Protein AF-A0A7S3VVX5-F1 (afdb_monomer_lite)

Secondary structure (DSSP, 8-state):
-HHHHHHHHHHHH-GGGHHHHHHHHHHHHHSGGGGSHHHHHHHHHHHHHHHHHH-STTS-HHHHHHHHHHHHHHHHHHHHHHHHHHHTTTPPP-------PPP----------------------------

Structure (mmCIF, N/CA/C/O backbone):
data_AF-A0A7S3VVX5-F1
#
_entry.id   AF-A0A7S3VVX5-F1
#
loop_
_atom_site.group_PDB
_atom_site.id
_atom_site.type_symbol
_atom_site.label_atom_id
_atom_site.label_alt_id
_atom_site.label_comp_id
_atom_site.label_asym_id
_atom_site.label_entity_id
_atom_site.label_seq_id
_atom_site.pdbx_PDB_ins_code
_atom_site.Cartn_x
_atom_site.Cartn_y
_atom_site.Cartn_z
_atom_site.occupancy
_atom_site.B_iso_or_equiv
_atom_site.auth_seq_id
_atom_site.auth_comp_id
_atom_site.auth_asym_id
_atom_site.auth_atom_id
_atom_site.pdbx_PDB_model_num
ATOM 1 N N . PHE A 1 1 ? -12.509 -5.146 -10.632 1.00 70.12 1 PHE A N 1
ATOM 2 C CA . PHE A 1 1 ? -12.604 -3.831 -9.954 1.00 70.12 1 PHE A CA 1
ATOM 3 C C . PHE A 1 1 ? -13.658 -3.789 -8.854 1.00 70.12 1 PHE A C 1
ATOM 5 O O . PHE A 1 1 ? -13.437 -3.077 -7.886 1.00 70.12 1 PHE A O 1
ATOM 12 N N . GLU A 1 2 ? -14.766 -4.537 -8.941 1.00 78.38 2 GLU A N 1
ATOM 13 C CA . GLU A 1 2 ? -15.773 -4.565 -7.861 1.00 78.38 2 GLU A CA 1
ATOM 14 C C . GLU A 1 2 ? -15.201 -5.004 -6.506 1.00 78.38 2 GLU A C 1
ATOM 16 O O . GLU A 1 2 ? -15.537 -4.410 -5.486 1.00 78.38 2 GLU A O 1
ATOM 21 N N . LEU A 1 3 ? -14.243 -5.940 -6.510 1.00 78.75 3 LEU A N 1
ATOM 22 C CA . LEU A 1 3 ? -13.526 -6.373 -5.306 1.00 78.75 3 LEU A CA 1
ATOM 23 C C . LEU A 1 3 ? -12.854 -5.196 -4.568 1.00 78.75 3 LEU A C 1
ATOM 25 O O . LEU A 1 3 ? -13.065 -5.008 -3.376 1.00 78.75 3 LEU A O 1
ATOM 29 N N . LEU A 1 4 ? -12.127 -4.336 -5.295 1.00 77.69 4 LEU A N 1
ATOM 30 C CA . LEU A 1 4 ? -11.460 -3.150 -4.736 1.00 77.69 4 LEU A CA 1
ATOM 31 C C . LEU A 1 4 ? -12.441 -2.097 -4.209 1.00 77.69 4 LEU A C 1
ATOM 33 O O . LEU A 1 4 ? -12.073 -1.300 -3.351 1.00 77.69 4 LEU A O 1
ATOM 37 N N . ARG A 1 5 ? -13.679 -2.084 -4.712 1.00 82.00 5 ARG A N 1
ATOM 38 C CA . ARG A 1 5 ? -14.737 -1.195 -4.223 1.00 82.00 5 ARG A CA 1
ATOM 39 C C . ARG A 1 5 ? -15.406 -1.739 -2.958 1.00 82.00 5 ARG A C 1
ATOM 41 O O . ARG A 1 5 ? -15.820 -0.942 -2.123 1.00 82.00 5 ARG A O 1
ATOM 48 N N . ALA A 1 6 ? -15.506 -3.059 -2.813 1.00 84.19 6 ALA A N 1
ATOM 49 C CA . ALA A 1 6 ? -16.124 -3.711 -1.658 1.00 84.19 6 ALA A CA 1
ATOM 50 C C . ALA A 1 6 ? -15.162 -3.870 -0.465 1.00 84.19 6 ALA A C 1
ATOM 52 O O . ALA A 1 6 ? -15.584 -3.737 0.685 1.00 84.19 6 ALA A O 1
ATOM 53 N N . CYS A 1 7 ? -13.869 -4.105 -0.722 1.00 82.94 7 CYS A N 1
ATOM 54 C CA . CYS A 1 7 ? -12.852 -4.290 0.319 1.00 82.94 7 CYS A CA 1
ATOM 55 C C . CYS A 1 7 ? -12.782 -3.152 1.355 1.00 82.94 7 CYS A C 1
ATOM 57 O O . CYS A 1 7 ? -12.679 -3.471 2.535 1.00 82.94 7 CYS A O 1
ATOM 59 N N . PRO A 1 8 ? -12.875 -1.854 0.997 1.00 81.69 8 PRO A N 1
ATOM 60 C CA . PRO A 1 8 ? -12.819 -0.772 1.979 1.00 81.69 8 PRO A CA 1
ATOM 61 C C . PRO A 1 8 ? -13.991 -0.810 2.961 1.00 81.69 8 PRO A C 1
ATOM 63 O O . PRO A 1 8 ? -13.783 -0.747 4.168 1.00 81.69 8 PRO A O 1
ATOM 66 N N . SER A 1 9 ? -15.214 -1.001 2.458 1.00 85.69 9 SER A N 1
ATOM 67 C CA . SER A 1 9 ? -16.402 -1.119 3.310 1.00 85.69 9 SER A CA 1
ATOM 68 C C . SER A 1 9 ? -16.317 -2.333 4.232 1.00 85.69 9 SER A C 1
ATOM 70 O O . SER A 1 9 ? -16.707 -2.250 5.396 1.00 85.69 9 SER A O 1
ATOM 72 N N . ARG A 1 10 ? -15.775 -3.455 3.741 1.00 88.88 10 ARG A N 1
ATOM 73 C CA . ARG A 1 10 ? -15.601 -4.681 4.529 1.00 88.88 10 ARG A CA 1
ATOM 74 C C . ARG A 1 10 ? -14.496 -4.546 5.585 1.00 88.88 10 ARG A C 1
ATOM 76 O O . ARG A 1 10 ? -14.709 -4.937 6.726 1.00 88.88 10 ARG A O 1
ATOM 83 N N . TYR A 1 11 ? -13.384 -3.895 5.243 1.00 85.19 11 TYR A N 1
ATOM 84 C CA . TYR A 1 11 ? -12.276 -3.584 6.153 1.00 85.19 11 TYR A CA 1
ATOM 85 C C . TYR A 1 11 ? -12.716 -2.727 7.354 1.00 85.19 11 TYR A C 1
ATOM 87 O O . TYR A 1 11 ? -12.257 -2.934 8.481 1.00 85.19 11 TYR A O 1
ATOM 95 N N . GLU A 1 12 ? -13.619 -1.768 7.124 1.00 84.69 12 GLU A N 1
ATOM 96 C CA . GLU A 1 12 ? -14.169 -0.923 8.190 1.00 84.69 12 GLU A CA 1
ATOM 97 C C . GLU A 1 12 ? -15.196 -1.663 9.054 1.00 84.69 12 GLU A C 1
ATOM 99 O O . GLU A 1 12 ? -15.153 -1.552 10.278 1.00 84.69 12 GLU A O 1
ATOM 104 N N . SER A 1 13 ? -16.092 -2.434 8.432 1.00 92.69 13 SER A N 1
ATOM 105 C CA . SER A 1 13 ? -17.201 -3.110 9.124 1.00 92.69 13 SER A CA 1
ATOM 106 C C . SER A 1 13 ? -16.807 -4.404 9.844 1.00 92.69 13 SER A C 1
ATOM 108 O O . SER A 1 13 ? -17.486 -4.784 10.795 1.00 92.69 13 SER A O 1
ATOM 110 N N . HIS A 1 14 ? -15.721 -5.072 9.438 1.00 92.81 14 HIS A N 1
ATOM 111 C CA . HIS A 1 14 ? -15.322 -6.381 9.969 1.00 92.81 14 HIS A CA 1
ATOM 112 C C . HIS A 1 14 ? -13.864 -6.365 10.467 1.00 92.81 14 HIS A C 1
ATOM 114 O O . HIS A 1 14 ? -12.951 -6.758 9.737 1.00 92.81 14 HIS A O 1
ATOM 120 N N . PRO A 1 15 ? -13.606 -5.965 11.731 1.00 88.62 15 PRO A N 1
ATOM 121 C CA . PRO A 1 15 ? -12.249 -5.860 12.279 1.00 88.62 15 PRO A CA 1
ATOM 122 C C . PRO A 1 15 ? -11.449 -7.166 12.216 1.00 88.62 15 PRO A C 1
ATOM 124 O O . PRO A 1 15 ? -10.254 -7.139 11.935 1.00 88.62 15 PRO A O 1
ATOM 127 N N . ARG A 1 16 ? -12.120 -8.309 12.419 1.00 92.44 16 ARG A N 1
ATOM 128 C CA . ARG A 1 16 ? -11.508 -9.649 12.368 1.00 92.44 16 ARG A CA 1
ATOM 129 C C . ARG A 1 16 ? -11.001 -10.028 10.975 1.00 92.44 16 ARG A C 1
ATOM 131 O O . ARG A 1 16 ? -10.096 -10.840 10.853 1.00 92.44 16 ARG A O 1
ATOM 138 N N . GLU A 1 17 ? -11.552 -9.421 9.926 1.00 89.94 17 GLU A N 1
ATOM 139 C CA . GLU A 1 17 ? -11.191 -9.710 8.534 1.00 89.94 17 GLU A CA 1
ATOM 140 C C . GLU A 1 17 ? -10.194 -8.695 7.952 1.00 89.94 17 GLU A C 1
ATOM 142 O O . GLU A 1 17 ? -9.880 -8.748 6.761 1.00 89.94 17 GLU A O 1
ATOM 147 N N . ARG A 1 18 ? -9.673 -7.761 8.761 1.00 85.19 18 ARG A N 1
ATOM 148 C CA . ARG A 1 18 ? -8.772 -6.701 8.279 1.00 85.19 18 ARG A CA 1
ATOM 149 C C . ARG A 1 18 ? -7.522 -7.248 7.606 1.00 85.19 18 ARG A C 1
ATOM 151 O O . ARG A 1 18 ? -7.160 -6.742 6.548 1.00 85.19 18 ARG A O 1
ATOM 158 N N . ASN A 1 19 ? -6.917 -8.298 8.159 1.00 80.50 19 ASN A N 1
ATOM 159 C CA . ASN A 1 19 ? -5.720 -8.925 7.590 1.00 80.50 19 ASN A CA 1
ATOM 160 C C . ASN A 1 19 ? -6.007 -9.553 6.218 1.00 80.50 19 ASN A C 1
ATOM 162 O O . ASN A 1 19 ? -5.243 -9.358 5.275 1.00 80.50 19 ASN A O 1
ATOM 166 N N . VAL A 1 20 ? -7.154 -10.224 6.073 1.00 84.75 20 VAL A N 1
ATOM 167 C CA . VAL A 1 20 ? -7.593 -10.813 4.797 1.00 84.75 20 VAL A CA 1
ATOM 168 C C . VAL A 1 20 ? -7.868 -9.713 3.772 1.00 84.75 20 VAL A C 1
ATOM 170 O O . VAL A 1 20 ? -7.338 -9.755 2.664 1.00 84.75 20 VAL A O 1
ATOM 173 N N . CYS A 1 21 ? -8.613 -8.674 4.156 1.00 84.75 21 CYS A N 1
ATOM 174 C CA . CYS A 1 21 ? -8.888 -7.529 3.289 1.00 84.75 21 CYS A CA 1
ATOM 175 C C . CYS A 1 21 ? -7.593 -6.823 2.856 1.00 84.75 21 CYS A C 1
ATOM 177 O O . CYS A 1 21 ? -7.437 -6.503 1.678 1.00 84.75 21 CYS A O 1
ATOM 179 N N . ALA A 1 22 ? -6.651 -6.618 3.781 1.00 80.69 22 ALA A N 1
ATOM 180 C CA . ALA A 1 22 ? -5.349 -6.024 3.497 1.00 80.69 22 ALA A CA 1
ATOM 181 C C . ALA A 1 22 ? -4.546 -6.884 2.511 1.00 80.69 22 ALA A C 1
ATOM 183 O O . ALA A 1 22 ? -4.012 -6.345 1.545 1.00 80.69 22 ALA A O 1
ATOM 184 N N . SER A 1 23 ? -4.532 -8.210 2.694 1.00 79.12 23 SER A N 1
ATOM 185 C CA . SER A 1 23 ? -3.863 -9.144 1.780 1.00 79.12 23 SER A CA 1
ATOM 186 C C . SER A 1 23 ? -4.434 -9.071 0.360 1.00 79.12 23 SER A C 1
ATOM 188 O O . SER A 1 23 ? -3.676 -8.968 -0.598 1.00 79.12 23 SER A O 1
ATOM 190 N N . TRP A 1 24 ? -5.760 -8.994 0.210 1.00 82.06 24 TRP A N 1
ATOM 191 C CA . TRP A 1 24 ? -6.414 -8.872 -1.096 1.00 82.06 24 TRP A CA 1
ATOM 192 C C . TRP A 1 24 ? -6.169 -7.519 -1.752 1.00 82.06 24 TRP A C 1
ATOM 194 O O . TRP A 1 24 ? -5.997 -7.444 -2.966 1.00 82.06 24 TRP A O 1
ATOM 204 N N . ILE A 1 25 ? -6.143 -6.442 -0.964 1.00 79.81 25 ILE A N 1
ATOM 205 C CA . ILE A 1 25 ? -5.778 -5.111 -1.454 1.00 79.81 25 ILE A CA 1
ATOM 206 C C . ILE A 1 25 ? -4.329 -5.124 -1.948 1.00 79.81 25 ILE A C 1
ATOM 208 O O . ILE A 1 25 ? -4.071 -4.622 -3.036 1.00 79.81 25 ILE A O 1
ATOM 212 N N . MET A 1 26 ? -3.405 -5.726 -1.195 1.00 77.38 26 MET A N 1
ATOM 213 C CA . MET A 1 26 ? -1.998 -5.860 -1.583 1.00 77.38 26 MET A CA 1
ATOM 214 C C . MET A 1 26 ? -1.829 -6.730 -2.830 1.00 77.38 26 MET A C 1
ATOM 216 O O . MET A 1 26 ? -1.121 -6.334 -3.744 1.00 77.38 26 MET A O 1
ATOM 220 N N . GLN A 1 27 ? -2.532 -7.855 -2.928 1.00 79.31 27 GLN A N 1
ATOM 221 C CA . GLN A 1 27 ? -2.475 -8.734 -4.096 1.00 79.31 27 GLN A CA 1
ATOM 222 C C . GLN A 1 27 ? -3.045 -8.053 -5.350 1.00 79.31 27 GLN A C 1
ATOM 224 O O . GLN A 1 27 ? -2.445 -8.103 -6.420 1.00 79.31 27 GLN A O 1
ATOM 229 N N . ALA A 1 28 ? -4.148 -7.312 -5.207 1.00 75.56 28 ALA A N 1
ATOM 230 C CA . ALA A 1 28 ? -4.703 -6.492 -6.283 1.00 75.56 28 ALA A CA 1
ATOM 231 C C . ALA A 1 28 ? -3.819 -5.284 -6.651 1.00 75.56 28 ALA A C 1
ATOM 233 O O . ALA A 1 28 ? -3.995 -4.701 -7.724 1.00 75.56 28 ALA A O 1
ATOM 234 N N . LEU A 1 29 ? -2.916 -4.875 -5.752 1.00 72.81 29 LEU A N 1
ATOM 235 C CA . LEU A 1 29 ? -1.902 -3.853 -6.000 1.00 72.81 29 LEU A CA 1
ATOM 236 C C . LEU A 1 29 ? -0.631 -4.428 -6.657 1.00 72.81 29 LEU A C 1
ATOM 238 O O . LEU A 1 29 ? 0.056 -3.722 -7.391 1.00 72.81 29 LEU A O 1
ATOM 242 N N . ASP A 1 30 ? -0.295 -5.678 -6.364 1.00 74.38 30 ASP A N 1
ATOM 243 C CA . ASP A 1 30 ? 0.910 -6.334 -6.874 1.00 74.38 30 ASP A CA 1
ATOM 244 C C . ASP A 1 30 ? 0.725 -6.807 -8.322 1.00 74.38 30 ASP A C 1
ATOM 246 O O . ASP A 1 30 ? 1.631 -6.698 -9.152 1.00 74.38 30 ASP A O 1
ATOM 250 N N . GLU A 1 31 ? -0.494 -7.218 -8.685 1.00 76.50 31 GLU A N 1
ATOM 251 C CA . GLU A 1 31 ? -0.859 -7.345 -10.091 1.00 76.50 31 GLU A CA 1
ATOM 252 C C . GLU A 1 31 ? -0.749 -5.960 -10.758 1.00 76.50 31 GLU A C 1
ATOM 254 O O . GLU A 1 31 ? -1.407 -5.007 -10.339 1.00 76.50 31 GLU A O 1
ATOM 259 N N . ASP A 1 32 ? 0.096 -5.853 -11.798 1.00 59.41 32 ASP A N 1
ATOM 260 C CA . ASP A 1 32 ? 0.646 -4.661 -12.503 1.00 59.41 32 ASP A CA 1
ATOM 261 C C . ASP A 1 32 ? -0.386 -3.611 -13.011 1.00 59.41 32 ASP A C 1
ATOM 263 O O . ASP A 1 32 ? -0.109 -2.660 -13.747 1.00 59.41 32 ASP A O 1
ATOM 267 N N . HIS A 1 33 ? -1.640 -3.749 -12.609 1.00 60.88 33 HIS A N 1
ATOM 268 C CA . HIS A 1 33 ? -2.753 -2.844 -12.821 1.00 60.88 33 HIS A CA 1
ATOM 269 C C . HIS A 1 33 ? -2.660 -1.53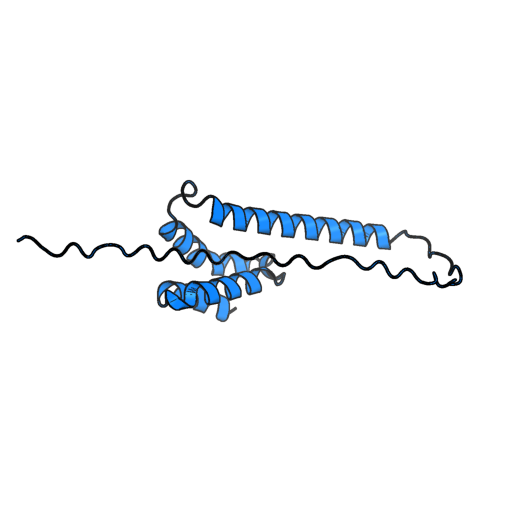7 -12.023 1.00 60.88 33 HIS A C 1
ATOM 271 O O . HIS A 1 33 ? -3.352 -0.582 -12.380 1.00 60.88 33 HIS A O 1
ATOM 277 N N . VAL A 1 34 ? -1.781 -1.412 -11.024 1.00 57.34 34 VAL A N 1
ATOM 278 C CA . VAL A 1 34 ? -1.611 -0.163 -10.244 1.00 57.34 34 VAL A CA 1
ATOM 279 C C . VAL A 1 34 ? -1.075 0.996 -11.068 1.00 57.34 34 VAL A C 1
ATOM 281 O O . VAL A 1 34 ? -1.361 2.161 -10.771 1.00 57.34 34 VAL A O 1
ATOM 284 N N . ARG A 1 35 ? -0.365 0.701 -12.161 1.00 59.69 35 ARG A N 1
ATOM 285 C CA . ARG A 1 35 ? 0.048 1.725 -13.127 1.00 59.69 35 ARG A CA 1
ATOM 286 C C . ARG A 1 35 ? -1.144 2.343 -13.863 1.00 59.69 35 ARG A C 1
ATOM 288 O O . ARG A 1 35 ? -1.016 3.433 -14.415 1.00 59.69 35 ARG A O 1
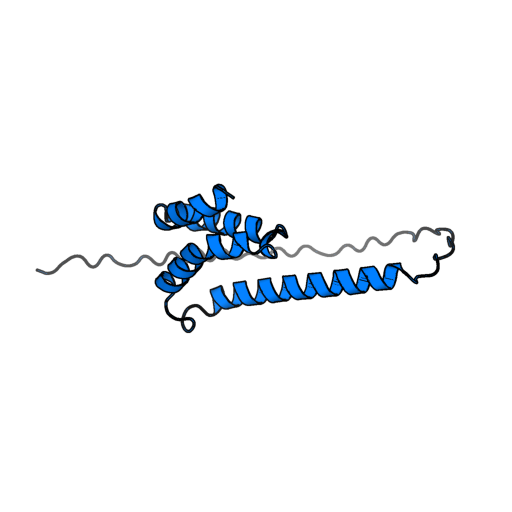ATOM 295 N N . ARG A 1 36 ? -2.323 1.705 -13.846 1.00 66.38 36 ARG A N 1
ATOM 296 C CA . ARG A 1 36 ? -3.537 2.248 -14.460 1.00 66.38 36 ARG A CA 1
ATOM 297 C C . ARG A 1 36 ? -4.217 3.234 -13.503 1.00 66.38 36 ARG A C 1
ATOM 299 O O . ARG A 1 36 ? -4.709 2.881 -12.432 1.00 66.38 36 ARG A O 1
ATOM 306 N N . THR A 1 37 ? -4.340 4.480 -13.958 1.00 64.31 37 THR A N 1
ATOM 307 C CA . THR A 1 37 ? -5.028 5.612 -13.307 1.00 64.31 37 THR A CA 1
ATOM 308 C C . THR A 1 37 ? -6.388 5.296 -12.642 1.00 64.31 37 THR A C 1
ATOM 310 O O . THR A 1 37 ? -6.666 5.882 -11.590 1.00 64.31 37 THR A O 1
ATOM 313 N N . PRO A 1 38 ? -7.242 4.379 -13.155 1.00 75.31 38 PRO A N 1
ATOM 314 C CA . PRO A 1 38 ? -8.518 4.040 -12.520 1.00 75.31 38 PRO A CA 1
ATOM 315 C C . PRO A 1 38 ? -8.371 3.407 -11.130 1.00 75.31 38 PRO A C 1
ATOM 317 O O . PRO A 1 38 ? -9.175 3.702 -10.245 1.00 75.31 38 PRO A O 1
ATOM 320 N N . VAL A 1 39 ? -7.336 2.585 -10.913 1.00 70.44 39 VAL A N 1
ATOM 321 C CA . VAL A 1 39 ? -7.113 1.860 -9.648 1.00 70.44 39 VAL A CA 1
ATOM 322 C C . VAL A 1 39 ? -6.810 2.843 -8.519 1.00 70.44 39 VAL A C 1
ATOM 324 O O . VAL A 1 39 ? -7.436 2.800 -7.461 1.00 70.44 39 VAL A O 1
ATOM 327 N N . ARG A 1 40 ? -5.929 3.819 -8.777 1.00 69.62 40 ARG A N 1
ATOM 328 C CA . ARG A 1 40 ? -5.583 4.876 -7.811 1.00 69.62 40 ARG A CA 1
ATOM 329 C C . ARG A 1 40 ? -6.801 5.672 -7.348 1.00 69.62 40 ARG A C 1
ATOM 331 O O . ARG A 1 40 ? -6.899 6.013 -6.171 1.00 69.62 40 ARG A O 1
ATOM 338 N N . LYS A 1 41 ? -7.738 5.968 -8.256 1.00 77.25 41 LYS A N 1
ATOM 339 C CA . LYS A 1 41 ? -8.957 6.715 -7.911 1.00 77.25 41 LYS A CA 1
ATOM 340 C C . LYS A 1 41 ? -9.867 5.904 -6.984 1.00 77.25 41 LYS A C 1
ATOM 342 O O . LYS A 1 41 ? -10.457 6.488 -6.081 1.00 77.25 41 LYS A O 1
ATOM 347 N N . GLN A 1 42 ? -9.943 4.587 -7.178 1.00 77.25 42 GLN A N 1
ATOM 348 C CA . GLN A 1 42 ? -10.757 3.703 -6.338 1.00 77.25 42 GLN A CA 1
ATOM 349 C C . GLN A 1 42 ? -10.123 3.387 -4.980 1.00 77.25 42 GLN A C 1
ATOM 351 O O . GLN A 1 42 ? -10.852 3.173 -4.021 1.00 77.25 42 GLN A O 1
ATOM 356 N N . LEU A 1 43 ? -8.794 3.420 -4.868 1.00 73.38 43 LEU A N 1
ATOM 357 C CA . LEU A 1 43 ? -8.084 3.201 -3.600 1.00 73.38 43 LEU A CA 1
ATOM 358 C C . LEU A 1 43 ? -8.024 4.434 -2.696 1.00 73.38 43 LEU A C 1
ATOM 360 O O . LEU A 1 43 ? -7.755 4.318 -1.504 1.00 73.38 43 LEU A O 1
ATOM 364 N N . ARG A 1 44 ? -8.275 5.625 -3.242 1.00 77.44 44 ARG A N 1
ATOM 365 C CA . ARG A 1 44 ? -8.213 6.892 -2.499 1.00 77.44 44 ARG A CA 1
ATOM 366 C C . ARG A 1 44 ? -9.049 6.905 -1.205 1.00 77.44 44 ARG A C 1
ATOM 368 O O . ARG A 1 44 ? -8.517 7.362 -0.198 1.00 77.44 44 ARG A O 1
ATOM 375 N N . PRO A 1 45 ? -10.305 6.410 -1.190 1.00 78.12 45 PRO A N 1
ATOM 376 C CA . PRO A 1 45 ? -11.122 6.354 0.023 1.00 78.12 45 PRO A CA 1
ATOM 377 C C . PRO A 1 45 ? -10.523 5.440 1.094 1.00 78.12 45 PRO A C 1
ATOM 379 O O . PRO A 1 45 ? -10.483 5.814 2.259 1.00 78.12 45 PRO A O 1
ATOM 382 N N . LEU A 1 46 ? -9.994 4.282 0.691 1.00 75.19 46 LEU A N 1
ATOM 383 C CA . LEU A 1 46 ? -9.332 3.346 1.598 1.00 75.19 46 LEU A CA 1
ATOM 384 C C . LEU A 1 46 ? -8.075 3.965 2.213 1.00 75.19 46 LEU A C 1
ATOM 386 O O . LEU A 1 46 ? -7.885 3.906 3.422 1.00 75.19 46 LEU A O 1
ATOM 390 N N . LEU A 1 47 ? -7.231 4.591 1.388 1.00 75.25 47 LEU A N 1
ATOM 391 C CA . LEU A 1 47 ? -6.035 5.279 1.870 1.00 75.25 47 LEU A CA 1
ATOM 392 C C . LEU A 1 47 ? -6.403 6.405 2.842 1.00 75.25 47 LEU A C 1
ATOM 394 O O . LEU A 1 47 ? -5.767 6.527 3.879 1.00 75.25 47 LEU A O 1
ATOM 398 N N . ALA A 1 48 ? -7.458 7.174 2.559 1.00 76.69 48 ALA A N 1
ATOM 399 C CA . ALA A 1 48 ? -7.948 8.210 3.466 1.00 76.69 48 ALA A CA 1
ATOM 400 C C . ALA A 1 48 ? -8.461 7.633 4.798 1.00 76.69 48 ALA A C 1
ATOM 402 O O . ALA A 1 48 ? -8.153 8.181 5.857 1.00 76.69 48 ALA A O 1
ATOM 403 N N . ALA A 1 49 ? -9.197 6.518 4.763 1.00 75.12 49 ALA A N 1
ATOM 404 C CA . ALA A 1 49 ? -9.657 5.818 5.960 1.00 75.12 49 ALA A CA 1
ATOM 405 C C . ALA A 1 49 ? -8.481 5.307 6.804 1.00 75.12 49 ALA A C 1
ATOM 407 O O . ALA A 1 49 ? -8.448 5.531 8.014 1.00 75.12 49 ALA A O 1
ATOM 408 N N . LEU A 1 50 ? -7.476 4.705 6.160 1.00 70.81 50 LEU A N 1
ATOM 409 C CA . LEU A 1 50 ? -6.243 4.255 6.807 1.00 70.81 50 LEU A CA 1
ATOM 410 C C . LEU A 1 50 ? -5.452 5.425 7.395 1.00 70.81 50 LEU A C 1
ATOM 412 O O . LEU A 1 50 ? -5.026 5.339 8.538 1.00 70.81 50 LEU A O 1
ATOM 416 N N . THR A 1 51 ? -5.305 6.541 6.676 1.00 70.81 51 THR A N 1
ATOM 417 C CA . THR A 1 51 ? -4.652 7.752 7.202 1.00 70.81 51 THR A CA 1
ATOM 418 C C . THR A 1 51 ? -5.399 8.323 8.408 1.00 70.81 51 THR A C 1
ATOM 420 O O . THR A 1 51 ? -4.771 8.760 9.366 1.00 70.81 51 THR A O 1
ATOM 423 N N . ARG A 1 52 ? -6.738 8.300 8.408 1.00 76.38 52 ARG A N 1
ATOM 424 C CA . ARG A 1 52 ? -7.531 8.754 9.560 1.00 76.38 52 ARG A CA 1
ATOM 425 C C . ARG A 1 52 ? -7.376 7.819 10.762 1.00 76.38 52 ARG A C 1
ATOM 427 O O . ARG A 1 52 ? -7.277 8.302 11.882 1.00 76.38 52 ARG A O 1
ATOM 434 N N . ALA A 1 53 ? -7.352 6.507 10.528 1.00 71.12 53 ALA A N 1
ATOM 435 C CA . ALA A 1 53 ? -7.231 5.498 11.578 1.00 71.12 53 ALA A CA 1
ATOM 436 C C . ALA A 1 53 ? -5.818 5.427 12.181 1.00 71.12 53 ALA A C 1
ATOM 438 O O . ALA A 1 53 ? -5.671 5.303 13.390 1.00 71.12 53 ALA A O 1
ATOM 439 N N . LEU A 1 54 ? -4.783 5.529 11.345 1.00 66.19 54 LEU A N 1
ATOM 440 C CA . LEU A 1 54 ? -3.373 5.451 11.746 1.00 66.19 54 LEU A CA 1
ATOM 441 C C . LEU A 1 54 ? -2.809 6.797 12.226 1.00 66.19 54 LEU A C 1
ATOM 443 O O . LEU A 1 54 ? -1.652 6.873 12.644 1.00 66.19 54 LEU A O 1
ATOM 447 N N . GLY A 1 55 ? -3.623 7.853 12.165 1.00 66.31 55 GLY A N 1
ATOM 448 C CA . GLY A 1 55 ? -3.230 9.210 12.504 1.00 66.31 55 GLY A CA 1
ATOM 449 C C . GLY A 1 55 ? -2.258 9.833 11.492 1.00 66.31 55 GLY A C 1
ATOM 450 O O . GLY A 1 55 ? -1.928 9.241 10.460 1.00 66.31 55 GLY A O 1
ATOM 451 N N . PRO A 1 56 ? -1.791 11.063 11.768 1.00 64.69 56 PRO A N 1
ATOM 452 C CA . PRO A 1 56 ? -0.799 11.734 10.941 1.00 64.69 56 PRO A CA 1
ATOM 453 C C . PRO A 1 56 ? 0.448 10.853 10.759 1.00 64.69 56 PRO A C 1
ATOM 455 O O . PRO A 1 56 ? 0.799 10.113 11.683 1.00 64.69 56 PRO A O 1
ATOM 458 N N . PRO A 1 57 ? 1.163 10.972 9.624 1.00 57.41 57 PRO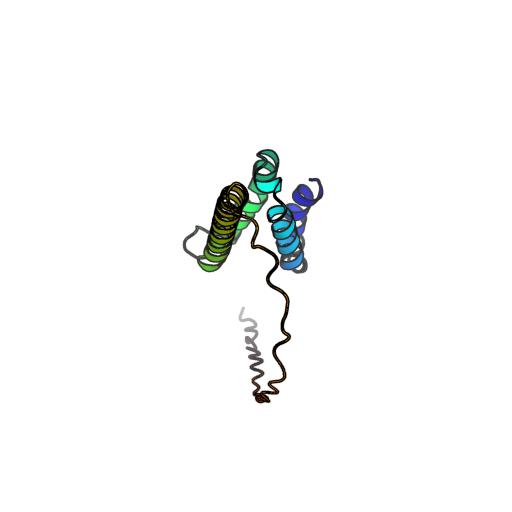 A N 1
ATOM 459 C CA . PRO A 1 57 ? 2.286 10.111 9.218 1.00 57.41 57 PRO A CA 1
ATOM 460 C C . PRO A 1 57 ? 3.519 10.083 10.156 1.00 57.41 57 PRO A C 1
ATOM 462 O O . PRO A 1 57 ? 4.575 9.606 9.760 1.00 57.41 57 PRO A O 1
ATOM 465 N N . GLY A 1 58 ? 3.410 10.561 11.398 1.00 50.59 58 GLY A N 1
ATOM 466 C CA . GLY A 1 58 ? 4.454 10.533 12.424 1.00 50.59 58 GLY A CA 1
ATOM 467 C C . GLY A 1 58 ? 4.326 9.438 13.493 1.00 50.59 58 GLY A C 1
ATOM 468 O O . GLY A 1 58 ? 5.264 9.281 14.263 1.00 50.59 58 GLY A O 1
ATOM 469 N N . ARG A 1 59 ? 3.214 8.683 13.578 1.00 51.97 59 ARG A N 1
ATOM 470 C CA . ARG A 1 59 ? 3.043 7.594 14.579 1.00 51.97 59 ARG A CA 1
ATOM 471 C C . ARG A 1 59 ? 3.051 6.172 14.009 1.00 51.97 59 ARG A C 1
ATOM 473 O O . ARG A 1 59 ? 3.167 5.220 14.764 1.00 51.97 59 ARG A O 1
ATOM 480 N N . SER A 1 60 ? 2.955 6.024 12.691 1.00 50.28 60 SER A N 1
ATOM 481 C CA . SER A 1 60 ? 2.857 4.740 11.981 1.00 50.28 60 SER A CA 1
ATOM 482 C C . SER A 1 60 ? 4.023 4.550 11.000 1.00 50.28 60 SER A C 1
ATOM 484 O O . SER A 1 60 ? 3.840 4.149 9.847 1.00 50.28 60 SER A O 1
ATOM 486 N N . SER A 1 61 ? 5.241 4.866 11.459 1.00 48.28 61 SER A N 1
ATOM 487 C CA . SER A 1 61 ? 6.494 4.741 10.694 1.00 48.28 61 SER A CA 1
ATOM 488 C C . SER A 1 61 ? 6.709 3.336 10.128 1.00 48.28 61 SER A C 1
ATOM 490 O O . SER A 1 61 ? 7.302 3.198 9.064 1.00 48.28 61 SER A O 1
ATOM 492 N N . GLU A 1 62 ? 6.171 2.304 10.774 1.00 54.53 62 GLU A N 1
ATOM 493 C CA . GLU A 1 62 ? 6.248 0.923 10.298 1.00 54.53 62 GLU A CA 1
ATOM 494 C C . GLU A 1 62 ? 5.310 0.641 9.125 1.00 54.53 62 GLU A C 1
ATOM 496 O O . GLU A 1 62 ? 5.728 0.010 8.160 1.00 54.53 62 GLU A O 1
ATOM 501 N N . VAL A 1 63 ? 4.080 1.166 9.128 1.00 53.25 63 VAL A N 1
ATOM 502 C CA . VAL A 1 63 ? 3.116 0.943 8.032 1.00 53.25 63 VAL A CA 1
ATOM 503 C C . VAL A 1 63 ? 3.511 1.740 6.789 1.00 53.25 63 VAL A C 1
ATOM 505 O O . VAL A 1 63 ? 3.480 1.224 5.668 1.00 53.25 63 VAL A O 1
ATOM 508 N N . LEU A 1 64 ? 3.949 2.989 6.975 1.00 54.97 64 LEU A N 1
ATOM 509 C CA . LEU A 1 64 ? 4.543 3.784 5.897 1.00 54.97 64 LEU A CA 1
ATOM 510 C C . LEU A 1 64 ? 5.906 3.233 5.475 1.00 54.97 64 LEU A C 1
ATOM 512 O O . LEU A 1 64 ? 6.242 3.290 4.294 1.00 54.97 64 LEU A O 1
ATOM 516 N N . GLY A 1 65 ? 6.654 2.643 6.407 1.00 57.88 65 GLY A N 1
ATOM 517 C CA . GLY A 1 65 ? 7.879 1.901 6.141 1.00 57.88 65 GLY A CA 1
ATOM 518 C C . GLY A 1 65 ? 7.619 0.677 5.270 1.00 57.88 65 GLY A C 1
ATOM 519 O O . GLY A 1 65 ? 8.338 0.470 4.299 1.00 57.88 65 GLY A O 1
ATOM 520 N N . CYS A 1 66 ? 6.556 -0.085 5.534 1.00 62.62 66 CYS A N 1
ATOM 521 C CA . CYS A 1 66 ? 6.113 -1.180 4.679 1.00 62.62 66 CYS A CA 1
ATOM 522 C C . CYS A 1 66 ? 5.758 -0.653 3.290 1.00 62.62 66 CYS A C 1
ATOM 524 O O . CYS A 1 66 ? 6.350 -1.099 2.316 1.00 62.62 66 CYS A O 1
ATOM 526 N N . LEU A 1 67 ? 4.879 0.345 3.174 1.00 67.38 67 LEU A N 1
ATOM 527 C CA . LEU A 1 67 ? 4.527 0.940 1.877 1.00 67.38 67 LEU A CA 1
ATOM 528 C C . LEU A 1 67 ? 5.749 1.479 1.112 1.00 67.38 67 LEU A C 1
ATOM 530 O O . LEU A 1 67 ? 5.841 1.303 -0.103 1.00 67.38 67 LEU A O 1
ATOM 534 N N . GLY A 1 68 ? 6.700 2.099 1.811 1.00 69.75 68 GLY A N 1
ATOM 535 C CA . GLY A 1 68 ? 7.957 2.586 1.245 1.00 69.75 68 GLY A CA 1
ATOM 536 C C . GLY A 1 68 ? 8.863 1.455 0.760 1.00 69.75 68 GLY A C 1
ATOM 537 O O . GLY A 1 68 ? 9.340 1.507 -0.371 1.00 69.75 68 GLY A O 1
ATOM 538 N N . LYS A 1 69 ? 9.040 0.401 1.567 1.00 71.88 69 LYS A N 1
ATOM 539 C CA . LYS A 1 69 ? 9.793 -0.809 1.198 1.00 71.88 69 LYS A CA 1
ATOM 540 C C . LYS A 1 69 ? 9.166 -1.499 -0.012 1.00 71.88 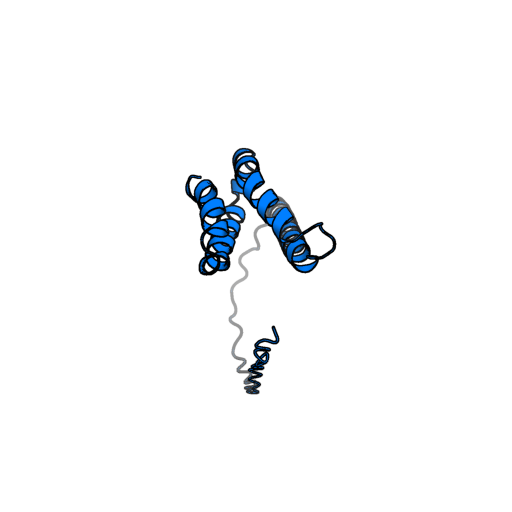69 LYS A C 1
ATOM 542 O O . LYS A 1 69 ? 9.879 -1.833 -0.949 1.00 71.88 69 LYS A O 1
ATOM 547 N N . TRP A 1 70 ? 7.841 -1.633 -0.043 1.00 70.00 70 TRP A N 1
ATOM 548 C CA . TRP A 1 70 ? 7.110 -2.196 -1.181 1.00 70.00 70 TRP A CA 1
ATOM 549 C C . TRP A 1 70 ? 7.294 -1.362 -2.447 1.00 70.00 70 TRP A C 1
ATOM 551 O O . TRP A 1 70 ? 7.582 -1.903 -3.513 1.00 70.00 70 TRP A O 1
ATOM 561 N N . ARG A 1 71 ? 7.204 -0.034 -2.335 1.00 73.25 71 ARG A N 1
ATOM 562 C CA . ARG A 1 71 ? 7.458 0.862 -3.464 1.00 73.25 71 ARG A CA 1
ATOM 563 C C . ARG A 1 71 ? 8.903 0.748 -3.964 1.00 73.25 71 ARG A C 1
ATOM 565 O O . ARG A 1 71 ? 9.111 0.696 -5.172 1.00 73.25 71 ARG A O 1
ATOM 572 N N . TYR A 1 72 ? 9.874 0.662 -3.058 1.00 65.88 72 TYR A N 1
ATOM 573 C CA . TYR A 1 72 ? 11.284 0.479 -3.397 1.00 65.88 72 TYR A CA 1
ATOM 574 C C . TYR A 1 72 ? 11.537 -0.857 -4.108 1.00 65.88 72 TYR A C 1
ATOM 576 O O . TYR A 1 72 ? 12.179 -0.883 -5.154 1.00 65.88 72 TYR A O 1
ATOM 584 N N . VAL A 1 73 ? 10.973 -1.959 -3.603 1.00 67.56 73 VAL A N 1
ATOM 585 C CA . VAL A 1 73 ? 11.067 -3.283 -4.241 1.00 67.56 73 VAL A CA 1
ATOM 586 C C . VAL A 1 73 ? 10.432 -3.265 -5.635 1.00 67.56 73 VAL A C 1
ATOM 588 O O . VAL A 1 73 ? 11.018 -3.790 -6.582 1.00 67.56 73 VAL A O 1
ATOM 591 N N . ALA A 1 74 ? 9.280 -2.611 -5.799 1.00 70.69 74 ALA A N 1
ATOM 592 C CA . ALA A 1 74 ? 8.617 -2.480 -7.094 1.00 70.69 74 ALA A CA 1
ATOM 593 C C . ALA A 1 74 ? 9.431 -1.643 -8.103 1.00 70.69 74 ALA A C 1
ATOM 595 O O . ALA A 1 74 ? 9.512 -2.004 -9.282 1.00 70.69 74 ALA A O 1
ATOM 596 N N . GLU A 1 75 ? 10.050 -0.543 -7.660 1.00 74.38 75 GLU A N 1
ATOM 597 C CA . GLU A 1 75 ? 10.958 0.271 -8.481 1.00 74.38 75 GLU A CA 1
ATOM 598 C C . GLU A 1 75 ? 12.213 -0.530 -8.871 1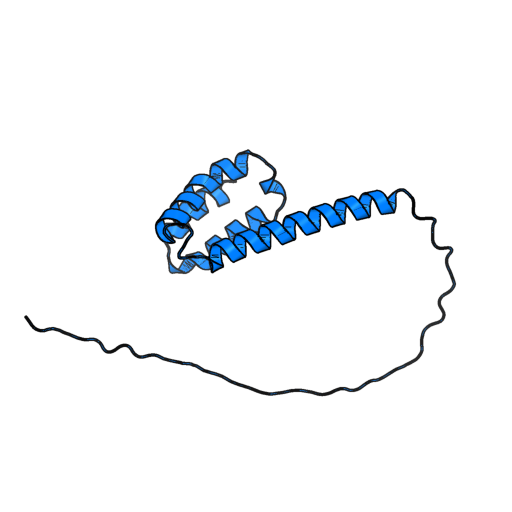.00 74.38 75 GLU A C 1
ATOM 600 O O . GLU A 1 75 ? 12.560 -0.586 -10.052 1.00 74.38 75 GLU A O 1
ATOM 605 N N . LEU A 1 76 ? 12.829 -1.245 -7.926 1.00 79.06 76 LEU A N 1
ATOM 606 C CA . LEU A 1 76 ? 13.997 -2.095 -8.175 1.00 79.06 76 LEU A CA 1
ATOM 607 C C . LEU A 1 76 ? 13.688 -3.224 -9.172 1.00 79.06 76 LEU A C 1
ATOM 609 O O . LEU A 1 76 ? 14.471 -3.489 -10.087 1.00 79.06 76 LEU A O 1
ATOM 613 N N . ALA A 1 77 ? 12.524 -3.865 -9.042 1.00 73.38 77 ALA A N 1
ATOM 614 C CA . ALA A 1 77 ? 12.064 -4.885 -9.980 1.00 73.38 77 ALA A CA 1
ATOM 615 C C . ALA A 1 77 ? 11.829 -4.311 -11.388 1.00 73.38 77 ALA A C 1
ATOM 617 O O . ALA A 1 77 ? 12.127 -4.974 -12.382 1.00 73.38 77 ALA A O 1
ATOM 618 N N . ALA A 1 78 ? 11.322 -3.079 -11.498 1.00 79.00 78 ALA A N 1
ATOM 619 C CA . ALA A 1 78 ? 11.161 -2.407 -12.785 1.00 79.00 78 ALA A CA 1
ATOM 620 C C . ALA A 1 78 ? 12.514 -2.126 -13.456 1.00 79.00 78 ALA A C 1
ATOM 622 O O . ALA A 1 78 ? 12.678 -2.490 -14.619 1.00 79.00 78 ALA A O 1
ATOM 623 N N . VAL A 1 79 ? 13.486 -1.587 -12.710 1.00 84.75 79 VAL A N 1
ATOM 624 C CA . VAL A 1 79 ? 14.850 -1.340 -13.209 1.00 84.75 79 VAL A CA 1
ATOM 625 C C . VAL A 1 79 ? 15.506 -2.640 -13.670 1.00 84.75 79 VAL A C 1
ATOM 627 O O . VAL A 1 79 ? 16.078 -2.690 -14.753 1.00 84.75 79 VAL A O 1
ATOM 630 N N . ARG A 1 80 ? 15.376 -3.729 -12.901 1.00 80.31 80 ARG A N 1
ATOM 631 C CA . ARG A 1 80 ? 15.944 -5.034 -13.276 1.00 80.31 80 ARG A CA 1
ATOM 632 C C . ARG A 1 80 ? 15.331 -5.604 -14.557 1.00 80.31 80 ARG A C 1
ATOM 634 O O . ARG A 1 80 ? 16.031 -6.226 -15.348 1.00 80.31 80 ARG A O 1
ATOM 641 N N . ARG A 1 81 ? 14.028 -5.405 -14.774 1.00 80.12 81 ARG A N 1
ATOM 642 C CA . ARG A 1 81 ? 13.365 -5.821 -16.020 1.00 80.12 81 ARG A CA 1
ATOM 643 C C . ARG A 1 81 ? 13.841 -5.004 -17.217 1.00 80.12 81 ARG A C 1
ATOM 645 O O . ARG A 1 81 ? 14.012 -5.570 -18.290 1.00 80.12 81 ARG A O 1
ATOM 652 N N . GLU A 1 82 ? 14.055 -3.707 -17.033 1.00 87.00 82 GLU A N 1
ATOM 653 C CA . GLU A 1 82 ? 14.571 -2.819 -18.077 1.00 87.00 82 GLU A CA 1
ATOM 654 C C . GLU A 1 82 ? 16.009 -3.196 -18.457 1.00 87.00 82 GLU A C 1
ATOM 656 O O . GLU A 1 82 ? 16.280 -3.481 -19.621 1.00 87.00 82 GLU A O 1
ATOM 661 N N . THR A 1 83 ? 16.888 -3.380 -17.469 1.00 85.81 83 THR A N 1
ATOM 662 C CA . THR A 1 83 ? 18.277 -3.793 -17.719 1.00 85.81 83 THR A CA 1
ATOM 663 C C . THR A 1 83 ? 18.388 -5.189 -18.331 1.00 85.81 83 THR A C 1
ATOM 665 O O . THR A 1 83 ? 19.229 -5.410 -19.200 1.00 85.81 83 THR A O 1
ATOM 668 N N . MET A 1 84 ? 17.533 -6.142 -17.941 1.00 77.75 84 MET A N 1
ATOM 669 C CA . MET A 1 84 ? 17.489 -7.466 -18.578 1.00 77.75 84 MET A CA 1
ATOM 670 C C . MET A 1 84 ? 16.977 -7.413 -20.020 1.00 77.75 84 MET A C 1
ATOM 672 O O . MET A 1 84 ? 17.442 -8.184 -20.860 1.00 77.75 84 MET A O 1
ATOM 676 N N . LYS A 1 85 ? 16.036 -6.514 -20.324 1.00 81.00 85 LYS A N 1
ATOM 677 C CA . LYS A 1 85 ? 15.530 -6.325 -21.687 1.00 81.00 85 LYS A CA 1
ATOM 678 C C . LYS A 1 85 ? 16.616 -5.764 -22.606 1.00 81.00 85 LYS A C 1
ATOM 680 O O . LYS A 1 85 ? 16.751 -6.245 -23.729 1.00 81.00 85 LYS A O 1
ATOM 685 N N . ASP A 1 86 ? 17.423 -4.834 -22.105 1.00 76.19 86 ASP A N 1
ATOM 686 C CA . ASP A 1 86 ? 18.548 -4.264 -22.850 1.00 76.19 86 ASP A CA 1
ATOM 687 C C . ASP A 1 86 ? 19.710 -5.261 -22.997 1.00 76.19 86 ASP A C 1
ATOM 689 O O . ASP A 1 86 ? 20.314 -5.364 -24.064 1.00 76.19 86 ASP A O 1
ATOM 693 N N . ALA A 1 87 ? 19.977 -6.081 -21.974 1.00 72.06 87 ALA A N 1
ATOM 694 C CA . ALA A 1 87 ? 20.998 -7.130 -22.036 1.00 72.06 87 ALA A CA 1
ATOM 695 C C . ALA A 1 87 ? 20.638 -8.274 -23.010 1.00 72.06 87 ALA A C 1
ATOM 697 O O . ALA A 1 87 ? 21.522 -8.876 -23.621 1.00 72.06 87 ALA A O 1
ATOM 698 N N . GLY A 1 88 ? 19.345 -8.562 -23.197 1.00 59.94 88 GLY A N 1
ATOM 699 C CA . GLY A 1 88 ? 18.861 -9.577 -24.138 1.00 59.94 88 GLY A CA 1
ATOM 700 C C . GLY A 1 88 ? 18.996 -9.195 -25.617 1.00 59.94 88 GLY A C 1
ATOM 701 O O . GLY A 1 88 ? 18.942 -10.074 -26.474 1.00 59.94 88 GLY A O 1
ATOM 702 N N . ALA A 1 89 ? 19.204 -7.913 -25.934 1.00 58.44 89 ALA A N 1
ATOM 703 C CA . ALA A 1 89 ? 19.336 -7.438 -27.313 1.00 58.44 89 ALA A CA 1
ATOM 704 C C . ALA A 1 89 ? 20.771 -7.530 -27.874 1.00 58.44 89 ALA A C 1
ATOM 706 O O . ALA A 1 89 ? 20.968 -7.285 -29.063 1.00 58.44 89 ALA A O 1
ATOM 707 N N . GLY A 1 90 ? 21.767 -7.892 -27.054 1.00 56.25 90 GLY A N 1
ATOM 708 C CA . GLY A 1 90 ? 23.177 -7.882 -27.466 1.00 56.25 90 GLY A CA 1
ATOM 709 C C . GLY A 1 90 ? 24.056 -9.019 -26.944 1.00 56.25 90 GLY A C 1
ATOM 710 O O . GLY A 1 90 ? 25.250 -9.012 -27.231 1.00 56.25 90 GLY A O 1
ATOM 711 N N . ALA A 1 91 ? 23.524 -9.990 -26.194 1.00 56.25 91 ALA A N 1
ATOM 712 C CA . ALA A 1 91 ? 24.342 -11.091 -25.690 1.00 56.25 91 ALA A CA 1
ATOM 713 C C . ALA A 1 91 ? 24.685 -12.093 -26.820 1.00 56.25 91 ALA A C 1
ATOM 715 O O . ALA A 1 91 ? 23.774 -12.721 -27.370 1.00 56.25 91 ALA A O 1
ATOM 716 N N . PRO A 1 92 ? 25.973 -12.281 -27.178 1.00 56.94 92 PRO A N 1
ATOM 717 C CA . PRO A 1 92 ? 26.385 -13.348 -28.083 1.00 56.94 92 PRO A CA 1
ATOM 718 C C . PRO A 1 92 ? 26.011 -14.700 -27.469 1.00 56.94 92 PRO A C 1
ATOM 720 O O . PRO A 1 92 ? 26.253 -14.936 -26.285 1.00 56.94 92 PRO A O 1
ATOM 723 N N . GLN A 1 93 ? 25.400 -15.577 -28.272 1.00 56.00 93 GLN A N 1
ATOM 724 C CA . GLN A 1 93 ? 25.057 -16.937 -27.859 1.00 56.00 93 GLN A CA 1
ATOM 725 C C . GLN A 1 93 ? 26.287 -17.602 -27.218 1.00 56.00 93 GLN A C 1
ATOM 727 O O . GLN A 1 93 ? 27.321 -17.702 -27.886 1.00 56.00 93 GLN A O 1
ATOM 732 N N . PRO A 1 94 ? 26.212 -18.072 -25.959 1.00 55.41 94 PRO A N 1
ATOM 733 C CA . PRO A 1 94 ? 27.256 -18.923 -25.427 1.00 55.41 94 PRO A CA 1
ATOM 734 C C . PRO A 1 94 ? 27.250 -20.201 -26.263 1.00 55.41 94 PRO A C 1
ATOM 736 O O . PRO A 1 94 ? 26.291 -20.976 -26.237 1.00 55.41 94 PRO A O 1
ATOM 739 N N . ALA A 1 95 ? 28.308 -20.382 -27.055 1.00 58.53 95 ALA A N 1
ATOM 740 C CA . ALA A 1 95 ? 28.568 -21.625 -27.752 1.00 58.53 95 ALA A CA 1
ATOM 741 C C . ALA A 1 95 ? 28.442 -22.763 -26.738 1.00 58.53 95 ALA A C 1
ATOM 743 O O . ALA A 1 95 ? 29.031 -22.718 -25.659 1.00 58.53 95 ALA A O 1
ATOM 744 N N . THR A 1 96 ? 27.624 -23.749 -27.083 1.00 56.78 96 THR A N 1
ATOM 745 C CA . THR A 1 96 ? 27.350 -24.954 -26.307 1.00 56.78 96 THR A CA 1
ATOM 746 C C . THR A 1 96 ? 28.654 -25.672 -25.951 1.00 56.78 96 THR A C 1
ATOM 748 O O . THR A 1 96 ? 29.120 -26.541 -26.688 1.00 56.78 96 THR A O 1
ATOM 751 N N . ALA A 1 97 ? 29.259 -25.304 -24.823 1.00 61.56 97 ALA A N 1
ATOM 752 C CA . ALA A 1 97 ? 30.339 -26.053 -24.212 1.00 61.56 97 ALA A CA 1
ATOM 753 C C . ALA A 1 97 ? 29.716 -27.287 -23.554 1.00 61.56 97 ALA A C 1
ATOM 755 O O . ALA A 1 97 ? 28.874 -27.190 -22.660 1.00 61.56 97 ALA A O 1
ATOM 756 N N . LYS A 1 98 ? 30.084 -28.451 -24.091 1.00 64.88 98 LYS A N 1
ATOM 757 C CA . LYS A 1 98 ? 29.735 -29.782 -23.594 1.00 64.88 98 LYS A CA 1
ATOM 758 C C . LYS A 1 98 ? 29.831 -29.841 -22.065 1.00 64.88 98 LYS A C 1
ATOM 760 O O . LYS A 1 98 ? 30.871 -29.536 -21.497 1.00 64.88 98 LYS A O 1
ATOM 765 N N . LYS A 1 99 ? 28.740 -30.304 -21.449 1.00 56.09 99 LYS A N 1
ATOM 766 C CA . LYS A 1 99 ? 28.669 -30.805 -20.073 1.00 56.09 99 LYS A CA 1
ATOM 767 C C . LYS A 1 99 ? 29.797 -31.806 -19.798 1.00 56.09 99 LYS A C 1
ATOM 769 O O . LYS A 1 99 ? 29.827 -32.856 -20.435 1.00 56.09 99 LYS A O 1
ATOM 774 N N . GLU A 1 100 ? 30.595 -31.536 -18.774 1.00 65.75 100 GLU A N 1
ATOM 775 C CA . GLU A 1 100 ? 31.092 -32.573 -17.868 1.00 65.75 100 GLU A CA 1
ATOM 776 C C . GLU A 1 100 ? 30.312 -32.455 -16.548 1.00 65.75 100 GLU A C 1
ATOM 778 O O . GLU A 1 100 ? 30.114 -31.338 -16.062 1.00 65.75 100 GLU A O 1
ATOM 783 N N . PRO A 1 101 ? 29.785 -33.561 -15.994 1.00 65.50 101 PRO A N 1
ATOM 784 C CA . PRO A 1 101 ? 29.084 -33.535 -14.718 1.00 65.50 101 PRO A CA 1
ATOM 785 C C . PRO A 1 101 ? 30.089 -33.423 -13.555 1.00 65.50 101 PRO A C 1
ATOM 787 O O . PRO A 1 101 ? 30.971 -34.276 -13.453 1.00 65.50 101 PRO A O 1
ATOM 790 N N . PRO A 1 102 ? 29.963 -32.429 -12.654 1.00 64.25 102 PRO A N 1
ATOM 791 C CA . PRO A 1 102 ? 30.699 -32.445 -11.399 1.00 64.25 102 PRO A CA 1
ATOM 792 C C . PRO A 1 102 ? 30.155 -33.562 -10.503 1.00 64.25 102 PRO A C 1
ATOM 794 O O . PRO A 1 102 ? 28.978 -33.609 -10.144 1.00 64.25 102 PRO A O 1
ATOM 797 N N . GLN A 1 103 ? 31.053 -34.491 -10.212 1.00 67.56 103 GLN A N 1
ATOM 798 C CA . GLN A 1 103 ? 30.905 -35.623 -9.318 1.00 67.56 103 GLN A CA 1
ATOM 799 C C . GLN A 1 103 ? 30.929 -35.150 -7.858 1.00 67.56 103 GLN A C 1
ATOM 801 O O . GLN A 1 103 ? 31.891 -34.514 -7.448 1.00 67.56 103 GLN A O 1
ATOM 806 N N . GLY A 1 104 ? 29.873 -35.504 -7.119 1.00 62.91 104 GLY A N 1
ATOM 807 C CA . GLY A 1 104 ? 29.866 -35.866 -5.695 1.00 62.91 104 GLY A CA 1
ATOM 808 C C . GLY A 1 104 ? 30.550 -34.937 -4.690 1.00 62.91 104 GLY A C 1
ATOM 809 O O . GLY A 1 104 ? 31.770 -34.935 -4.568 1.00 62.91 104 GLY A O 1
ATOM 810 N N . GLY A 1 105 ? 29.736 -34.281 -3.868 1.00 64.75 105 GLY A N 1
ATOM 811 C CA . GLY A 1 105 ? 30.148 -33.729 -2.583 1.00 64.75 105 GLY A CA 1
ATOM 812 C C . GLY A 1 105 ? 28.958 -33.734 -1.632 1.00 64.75 105 GLY A C 1
ATOM 813 O O . GLY A 1 105 ? 28.205 -32.765 -1.600 1.00 64.75 105 GLY A O 1
ATOM 814 N N . ASP A 1 106 ? 28.763 -34.859 -0.943 1.00 60.34 106 ASP A N 1
ATOM 815 C CA . ASP A 1 106 ? 28.057 -34.920 0.338 1.00 60.34 106 ASP A CA 1
ATOM 816 C C . ASP A 1 106 ? 28.789 -33.986 1.309 1.00 60.34 106 ASP A C 1
ATOM 818 O O . ASP A 1 106 ? 29.933 -34.256 1.668 1.00 60.34 106 ASP A O 1
ATOM 822 N N . ASP A 1 107 ? 28.149 -32.891 1.708 1.00 66.94 107 ASP A N 1
ATOM 823 C CA . ASP A 1 107 ? 28.552 -32.133 2.893 1.00 66.94 107 ASP A CA 1
ATOM 824 C C . ASP A 1 107 ? 27.311 -32.000 3.779 1.00 66.94 107 ASP A C 1
ATOM 826 O O . ASP A 1 107 ? 26.515 -31.063 3.700 1.00 66.94 107 ASP A O 1
ATOM 830 N N . ASP A 1 108 ? 27.117 -33.087 4.523 1.00 69.38 108 ASP A N 1
ATOM 831 C CA . ASP A 1 108 ? 26.543 -33.153 5.860 1.00 69.38 108 ASP A CA 1
ATOM 832 C C . ASP A 1 108 ? 26.803 -31.850 6.633 1.00 69.38 108 ASP A C 1
ATOM 834 O O . ASP A 1 108 ? 27.954 -31.533 6.944 1.00 69.38 108 ASP A O 1
ATOM 838 N N . ARG A 1 109 ? 25.752 -31.094 6.975 1.00 66.81 109 ARG A N 1
ATOM 839 C CA . ARG A 1 109 ? 25.849 -30.160 8.101 1.00 66.81 109 ARG A CA 1
ATOM 840 C C . ARG A 1 109 ? 24.507 -29.800 8.725 1.00 66.81 109 ARG A C 1
ATOM 842 O O . ARG A 1 109 ? 23.788 -28.931 8.244 1.00 66.81 109 ARG A O 1
ATOM 849 N N . GLU A 1 110 ? 24.246 -30.534 9.803 1.00 63.19 110 GLU A N 1
ATOM 850 C CA . GLU A 1 110 ? 23.850 -30.041 11.128 1.00 63.19 110 GLU A CA 1
ATOM 851 C C . GLU A 1 110 ? 22.629 -29.115 11.172 1.00 63.19 110 GLU A C 1
ATOM 853 O O . GLU A 1 110 ? 22.709 -27.894 11.064 1.00 63.19 110 GLU A O 1
ATOM 858 N N . ASP A 1 111 ? 21.477 -29.760 11.354 1.00 60.16 111 ASP A N 1
ATOM 859 C CA . ASP A 1 111 ? 20.714 -29.695 12.606 1.00 60.16 111 ASP A CA 1
ATOM 860 C C . ASP A 1 111 ? 21.096 -28.538 13.550 1.00 60.16 111 ASP A C 1
ATOM 862 O O . ASP A 1 111 ? 22.172 -28.496 14.149 1.00 60.16 111 ASP A O 1
ATOM 866 N N . SER A 1 112 ? 20.185 -27.584 13.688 1.00 65.38 112 SER A N 1
ATOM 867 C CA . SER A 1 112 ? 20.129 -26.694 14.844 1.00 65.38 112 SER A CA 1
ATOM 868 C C . SER A 1 112 ? 18.659 -26.489 15.175 1.00 65.38 112 SER A C 1
ATOM 870 O O . SER A 1 112 ? 18.024 -25.531 14.732 1.00 65.38 112 SER A O 1
ATOM 872 N N . ASP A 1 113 ? 18.131 -27.481 15.893 1.00 67.81 113 ASP A N 1
ATOM 873 C CA . ASP A 1 113 ? 17.197 -27.264 16.993 1.00 67.81 113 ASP A CA 1
ATOM 874 C C . ASP A 1 113 ? 17.723 -26.116 17.866 1.00 67.81 113 ASP A C 1
ATOM 876 O O . ASP A 1 113 ? 18.859 -26.182 18.326 1.00 67.81 113 ASP A O 1
ATOM 880 N N . GLU A 1 114 ? 16.918 -25.080 18.092 1.00 65.44 114 GLU A N 1
ATOM 881 C CA . GLU A 1 114 ? 16.725 -24.550 19.444 1.00 65.44 114 GLU A CA 1
ATOM 882 C C . GLU A 1 114 ? 15.529 -23.589 19.484 1.00 65.44 114 GLU A C 1
ATOM 884 O O . GLU A 1 114 ? 15.328 -22.728 18.623 1.00 65.44 114 GLU A O 1
ATOM 889 N N . GLU A 1 115 ? 14.707 -23.862 20.486 1.00 68.62 115 GLU A N 1
ATOM 890 C CA . GLU A 1 115 ? 13.396 -23.332 20.829 1.00 68.62 115 GLU A CA 1
ATOM 891 C C . GLU A 1 115 ? 13.442 -21.851 21.250 1.00 68.62 115 GLU A C 1
ATOM 893 O O . GLU A 1 115 ? 14.492 -21.344 21.630 1.00 68.62 115 GLU A O 1
ATOM 898 N N . ASP A 1 116 ? 12.295 -21.165 21.225 1.00 59.78 116 ASP A N 1
ATOM 899 C CA . ASP A 1 116 ? 11.755 -20.546 22.448 1.00 59.78 116 ASP A CA 1
ATOM 900 C C . ASP A 1 116 ? 10.342 -19.994 22.181 1.00 59.78 116 ASP A C 1
ATOM 902 O O . ASP A 1 116 ? 10.134 -19.011 21.460 1.00 59.78 116 ASP A O 1
ATOM 906 N N . ASP A 1 117 ? 9.363 -20.687 22.761 1.00 61.56 117 ASP A N 1
ATOM 907 C CA . ASP A 1 117 ? 8.005 -20.222 23.018 1.00 61.56 117 ASP A CA 1
ATOM 908 C C . ASP A 1 117 ? 8.050 -19.125 24.100 1.00 61.56 117 ASP A C 1
ATOM 910 O O . ASP A 1 117 ? 8.233 -19.422 25.278 1.00 61.56 117 ASP A O 1
ATOM 914 N N . ASP A 1 118 ? 7.829 -17.859 23.733 1.00 68.12 118 ASP A N 1
ATOM 915 C CA . ASP A 1 118 ? 7.513 -16.794 24.700 1.00 68.12 118 ASP A CA 1
ATOM 916 C C . ASP A 1 118 ? 6.049 -16.368 24.519 1.00 68.12 118 ASP A C 1
ATOM 918 O O . ASP A 1 118 ? 5.714 -15.382 23.855 1.00 68.12 118 ASP A O 1
ATOM 922 N N . ASP A 1 119 ? 5.154 -17.182 25.083 1.00 62.44 119 ASP A N 1
ATOM 923 C CA . ASP A 1 119 ? 3.732 -16.880 25.249 1.00 62.44 119 ASP A CA 1
ATOM 924 C C . ASP A 1 119 ? 3.570 -15.920 26.440 1.00 62.44 119 ASP A C 1
ATOM 926 O O . ASP A 1 119 ? 3.291 -16.291 27.582 1.00 62.44 119 ASP A O 1
ATOM 930 N N . GLY A 1 120 ? 3.845 -14.643 26.177 1.00 67.00 120 GLY A N 1
ATOM 931 C CA . GLY A 1 120 ? 3.622 -13.555 27.119 1.00 67.00 120 GLY A CA 1
ATOM 932 C C . GLY A 1 120 ? 2.140 -13.181 27.221 1.00 67.00 120 GLY A C 1
ATOM 933 O O . GLY A 1 120 ? 1.741 -12.119 26.734 1.00 67.00 120 GLY A O 1
ATOM 934 N N . GLU A 1 121 ? 1.323 -14.013 27.875 1.00 67.69 121 GLU A N 1
ATOM 935 C CA . GLU A 1 121 ? -0.009 -13.623 28.359 1.00 67.69 121 GLU A CA 1
ATOM 936 C C . GLU A 1 121 ? 0.123 -12.532 29.435 1.00 67.69 121 GLU A C 1
ATOM 938 O O . GLU A 1 121 ? 0.298 -12.785 30.627 1.00 67.69 121 GLU A O 1
ATOM 943 N N . ALA A 1 122 ? 0.021 -11.271 29.019 1.00 6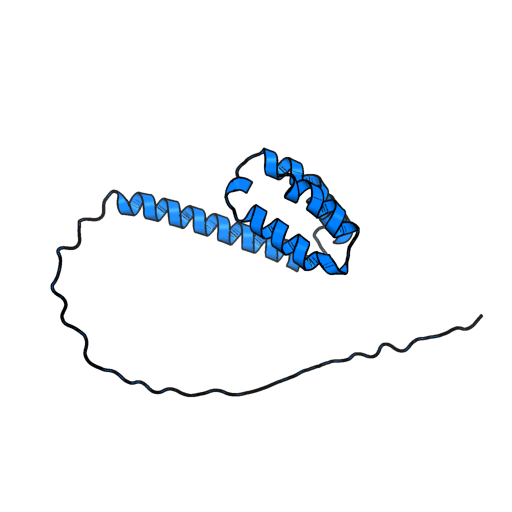8.69 122 ALA A N 1
ATOM 944 C CA . ALA A 1 122 ? -0.209 -10.167 29.940 1.00 68.69 122 ALA A CA 1
ATOM 945 C C . ALA A 1 122 ? -1.708 -10.088 30.272 1.00 68.69 122 ALA A C 1
ATOM 947 O O . ALA A 1 122 ? -2.474 -9.398 29.593 1.00 68.69 122 ALA A O 1
ATOM 948 N N . GLU A 1 123 ? -2.124 -10.776 31.338 1.00 67.81 123 GLU A N 1
ATOM 949 C CA . GLU A 1 123 ? -3.408 -10.522 31.991 1.00 67.81 123 GLU A CA 1
ATOM 950 C C . GLU A 1 123 ? -3.450 -9.062 32.470 1.00 67.81 123 GLU A C 1
ATOM 952 O O . GLU A 1 123 ? -2.745 -8.657 33.398 1.00 67.81 123 GLU A O 1
ATOM 957 N N . LEU A 1 124 ? -4.281 -8.238 31.828 1.00 73.38 124 LEU A N 1
ATOM 958 C CA . LEU A 1 124 ? -4.605 -6.915 32.347 1.00 73.38 124 LEU A CA 1
ATOM 959 C C . LEU A 1 124 ? -5.710 -7.051 33.403 1.00 73.38 124 LEU A C 1
ATOM 961 O O . LEU A 1 124 ? -6.787 -7.562 33.088 1.00 73.38 124 LEU A O 1
ATOM 965 N N . PRO A 1 125 ? -5.488 -6.566 34.637 1.00 71.38 125 PRO A N 1
ATOM 966 C CA . PRO A 1 125 ? -6.491 -6.625 35.685 1.00 71.38 125 PRO A CA 1
ATOM 967 C C . PRO A 1 125 ? -7.697 -5.746 35.336 1.00 71.38 125 PRO A C 1
ATOM 969 O O . PRO A 1 125 ? -7.573 -4.539 35.111 1.00 71.38 125 PRO A O 1
ATOM 972 N N . CYS A 1 126 ? -8.877 -6.365 35.348 1.00 64.81 126 CYS A N 1
ATOM 973 C CA . CYS A 1 126 ? -10.171 -5.698 35.404 1.00 64.81 126 CYS A CA 1
ATOM 974 C C . CYS A 1 126 ? -10.239 -4.832 36.669 1.00 64.81 126 CYS A C 1
ATOM 976 O O . CYS A 1 126 ? -10.510 -5.333 37.759 1.00 64.81 126 CYS A O 1
ATOM 978 N N . GLN A 1 127 ? -9.993 -3.530 36.538 1.00 66.12 127 GLN A N 1
ATOM 979 C CA . GLN A 1 127 ? -10.388 -2.570 37.563 1.00 66.12 127 GLN A CA 1
ATOM 980 C C . GLN A 1 127 ? -11.863 -2.240 37.355 1.00 66.12 127 GLN A C 1
ATOM 982 O O . GLN A 1 127 ? -12.229 -1.370 36.567 1.00 66.12 127 GLN A O 1
ATOM 987 N N . SER A 1 128 ? -12.688 -3.031 38.031 1.00 73.00 128 SER A N 1
ATOM 988 C CA . SER A 1 128 ? -14.068 -2.706 38.371 1.00 73.00 128 SER A CA 1
ATOM 989 C C . SER A 1 128 ? -14.084 -1.558 39.386 1.00 73.00 128 SER A C 1
ATOM 991 O O . SER A 1 128 ? -13.338 -1.608 40.361 1.00 73.00 128 SER A O 1
ATOM 993 N N . ASP A 1 129 ? -14.931 -0.574 39.085 1.00 68.50 129 ASP A N 1
ATOM 994 C CA . ASP A 1 129 ? -15.785 0.223 39.977 1.00 68.50 129 ASP A CA 1
ATOM 995 C C . ASP A 1 129 ? -15.194 0.903 41.226 1.00 68.50 129 ASP A C 1
ATOM 997 O O . ASP A 1 129 ? -14.688 0.254 42.132 1.00 68.50 129 ASP A O 1
ATOM 1001 N N . ASP A 1 130 ? -15.434 2.213 41.337 1.00 65.56 130 ASP A N 1
ATOM 1002 C CA . ASP A 1 130 ? -16.035 2.769 42.556 1.00 65.56 130 ASP A CA 1
ATOM 1003 C C . ASP A 1 130 ? -16.886 3.994 42.160 1.00 65.56 130 ASP A C 1
ATOM 1005 O O . ASP A 1 130 ? -16.429 4.879 41.426 1.00 65.56 130 ASP A O 1
ATOM 1009 N N . GLU A 1 131 ? -18.152 3.956 42.574 1.00 69.69 131 GLU A N 1
ATOM 1010 C CA . GLU A 1 131 ? -19.235 4.919 42.321 1.00 69.69 131 GLU A CA 1
ATOM 1011 C C . GLU A 1 131 ? -19.355 5.909 43.490 1.00 69.69 131 GLU A C 1
ATOM 1013 O O . GLU A 1 131 ? -19.231 5.466 44.656 1.00 69.69 131 GLU A O 1
#

pLDDT: mean 70.62, std 10.07, range [48.28, 92.81]

Foldseek 3Di:
DVLLLVLLVCCVVPVPCVVVSVVVLVVVCVPPCVVPPVSVVSCVVSVVVVCVVQDHPPRPCPVVVVVVVVVVVVVVVVVVVVVVVVVVVDDDPDDDDDDDDDDDDDDDDDDDDDDDDPPPPPDDDPPDDDD

Organism: NCBI:txid141414

Sequence (131 aa):
FELLRACPSRYESHPRERNVCASWIMQALDEDHVRRTPVRKQLRPLLAALTRALGPPGRSSEVLGCLGKWRYVAELAAVRRETMKDAGAGAPQPATAKKEPPQGGDDDREDSDEEDDDDGEAELPCQSDDE

Radius of gyration: 24.98 Å; chains: 1; bounding box: 50×48×71 Å